Protein AF-A0A1F5ZNY0-F1 (afdb_monomer_lite)

Organism: NCBI:txid1798375

pLDDT: mean 76.93, std 18.09, range [39.84, 96.19]

Structure (mmCIF, N/CA/C/O backbone):
data_AF-A0A1F5ZNY0-F1
#
_entry.id   AF-A0A1F5ZNY0-F1
#
loop_
_atom_site.group_PDB
_atom_site.id
_atom_site.type_symbol
_atom_site.label_atom_id
_atom_site.label_alt_id
_atom_site.label_comp_id
_atom_site.label_asym_id
_atom_site.label_entity_id
_atom_site.label_seq_id
_atom_site.pdbx_PDB_ins_code
_atom_site.Cartn_x
_atom_site.Cartn_y
_atom_site.Cartn_z
_atom_site.occupancy
_atom_site.B_iso_or_equiv
_atom_site.auth_seq_id
_atom_site.auth_comp_id
_atom_site.auth_asym_id
_atom_site.auth_atom_id
_atom_site.pdbx_PDB_model_num
ATOM 1 N N . MET A 1 1 ? 16.514 8.426 27.796 1.00 39.84 1 MET A N 1
ATOM 2 C 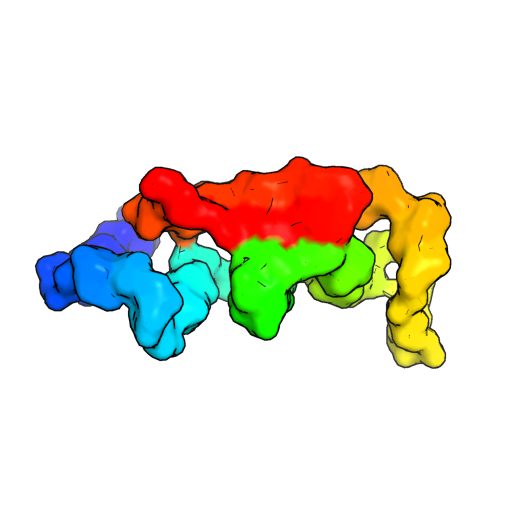CA . MET A 1 1 ? 15.626 9.379 27.095 1.00 39.84 1 MET A CA 1
ATOM 3 C C . MET A 1 1 ? 14.446 8.615 26.512 1.00 39.84 1 MET A C 1
ATOM 5 O O . MET A 1 1 ? 14.526 8.113 25.400 1.00 39.84 1 MET A O 1
ATOM 9 N N . ALA A 1 2 ? 13.385 8.452 27.300 1.00 40.50 2 ALA A N 1
ATOM 10 C CA . ALA A 1 2 ? 12.148 7.799 26.890 1.00 40.50 2 ALA A CA 1
ATOM 11 C C . ALA A 1 2 ? 11.012 8.795 27.121 1.00 40.50 2 ALA A C 1
ATOM 13 O O . ALA A 1 2 ? 10.549 8.956 28.241 1.00 40.50 2 ALA A O 1
ATOM 14 N N . SER A 1 3 ? 10.621 9.526 26.085 1.00 46.09 3 SER A N 1
ATOM 15 C CA . SER A 1 3 ? 9.386 10.305 26.096 1.00 46.09 3 SER A CA 1
ATOM 16 C C . SER A 1 3 ? 9.004 10.590 24.654 1.00 46.09 3 SER A C 1
ATOM 18 O O . SER A 1 3 ? 9.871 11.013 23.896 1.00 46.09 3 SER A O 1
ATOM 20 N N . ASN A 1 4 ? 7.773 10.224 24.279 1.00 44.03 4 ASN A N 1
ATOM 21 C CA . ASN A 1 4 ? 6.997 10.733 23.130 1.00 44.03 4 ASN A CA 1
ATOM 22 C C . ASN A 1 4 ? 5.755 9.869 22.826 1.00 44.03 4 ASN A C 1
ATOM 24 O O . ASN A 1 4 ? 4.899 10.295 22.057 1.00 44.03 4 ASN A O 1
ATOM 28 N N . ASN A 1 5 ? 5.611 8.676 23.422 1.00 44.50 5 ASN A N 1
ATOM 29 C CA . ASN A 1 5 ? 4.412 7.843 23.223 1.00 44.50 5 ASN A CA 1
ATOM 30 C C . ASN A 1 5 ? 3.260 8.158 24.197 1.00 44.50 5 ASN A C 1
ATOM 32 O O . ASN A 1 5 ? 2.116 7.848 23.878 1.00 44.50 5 ASN A O 1
ATOM 36 N N . SER A 1 6 ? 3.521 8.768 25.361 1.00 45.50 6 SER A N 1
ATOM 37 C CA . SER A 1 6 ? 2.479 9.029 26.372 1.00 45.50 6 SER A CA 1
ATOM 38 C C . SER A 1 6 ? 1.560 10.199 26.018 1.00 45.50 6 SER A C 1
ATOM 40 O O . SER A 1 6 ? 0.377 10.167 26.347 1.00 45.50 6 SER A O 1
ATOM 42 N N . ASP A 1 7 ? 2.071 11.212 25.319 1.00 43.19 7 ASP A N 1
ATOM 43 C CA . ASP A 1 7 ? 1.331 12.466 25.116 1.00 43.19 7 ASP A CA 1
ATOM 44 C C . ASP A 1 7 ? 0.335 12.395 23.954 1.00 43.19 7 ASP A C 1
ATOM 46 O O . ASP A 1 7 ? -0.650 13.132 23.931 1.00 43.19 7 ASP A O 1
ATOM 50 N N . TYR A 1 8 ? 0.536 11.462 23.018 1.00 48.38 8 TYR A N 1
ATOM 51 C CA . TYR A 1 8 ? -0.438 11.167 21.962 1.00 48.38 8 TYR A CA 1
ATOM 52 C C . TYR A 1 8 ? -1.645 10.381 22.480 1.00 48.38 8 TYR A C 1
ATOM 54 O O . TYR A 1 8 ? -2.751 10.571 21.981 1.00 48.38 8 TYR A O 1
ATOM 62 N N . LEU A 1 9 ? -1.456 9.512 23.476 1.00 43.12 9 LEU A N 1
ATOM 63 C CA . LEU A 1 9 ? -2.556 8.749 24.070 1.00 43.12 9 LEU A CA 1
ATOM 64 C C . LEU A 1 9 ? -3.439 9.644 24.951 1.00 43.12 9 LEU A C 1
ATOM 66 O O . LEU A 1 9 ? -4.659 9.573 24.844 1.00 43.12 9 LEU A O 1
ATOM 70 N N . LYS A 1 10 ? -2.840 10.572 25.710 1.00 44.59 10 LYS A N 1
ATOM 71 C CA . LYS A 1 10 ? -3.569 11.478 26.616 1.00 44.59 10 LYS A CA 1
ATOM 72 C C . LYS A 1 10 ? -4.450 12.526 25.924 1.00 44.59 10 LYS A C 1
ATOM 74 O O . LYS A 1 10 ? -5.407 12.997 26.521 1.00 44.59 10 LYS A O 1
ATOM 79 N N . ARG A 1 11 ? -4.177 12.901 24.666 1.00 46.72 11 ARG A N 1
ATOM 80 C CA . ARG A 1 11 ? -5.020 13.872 23.927 1.00 46.72 11 ARG A CA 1
ATOM 81 C C . ARG A 1 11 ? -6.275 13.268 23.290 1.00 46.72 11 ARG A C 1
ATOM 83 O O . ARG A 1 11 ? -7.080 14.019 22.754 1.00 46.72 11 ARG A O 1
ATOM 90 N N . ASN A 1 12 ? -6.436 11.945 23.325 1.00 47.25 12 ASN A N 1
ATOM 91 C CA . ASN A 1 12 ? -7.536 11.249 22.653 1.00 47.25 12 ASN A CA 1
ATOM 92 C C . ASN A 1 12 ? -8.554 10.625 23.625 1.00 47.25 12 ASN A C 1
ATOM 94 O O . ASN A 1 12 ? -9.443 9.906 23.180 1.00 47.25 12 ASN A O 1
ATOM 98 N N . GLU A 1 13 ? -8.453 10.898 24.930 1.00 45.38 13 GLU A N 1
ATOM 99 C CA . GLU A 1 13 ? -9.356 10.338 25.954 1.00 45.38 13 GLU A CA 1
ATOM 100 C C . GLU A 1 13 ? -10.794 10.889 25.883 1.00 45.38 13 GLU A C 1
ATOM 102 O O . GLU A 1 13 ? -11.693 10.342 26.512 1.00 45.38 13 GLU A O 1
ATOM 107 N N . SER A 1 14 ? -11.042 11.919 25.069 1.00 47.97 14 SER A N 1
ATOM 108 C CA . SER A 1 14 ? -12.371 12.497 24.817 1.00 47.97 14 SER A CA 1
ATOM 109 C C . SER A 1 14 ? -12.943 12.180 23.428 1.00 47.97 14 SER A C 1
ATOM 111 O O . SER A 1 14 ? -13.994 12.704 23.059 1.00 47.97 14 SER A O 1
ATOM 113 N N . LEU A 1 15 ? -12.281 11.325 22.642 1.00 48.91 15 LEU A N 1
ATOM 114 C CA . LEU A 1 15 ? -12.784 10.880 21.342 1.00 48.91 15 LEU A CA 1
ATOM 115 C C . LEU A 1 15 ? -13.565 9.577 21.525 1.00 48.91 15 LEU A C 1
ATOM 117 O O . LEU A 1 15 ? -12.981 8.517 21.740 1.00 48.91 15 LEU A O 1
ATOM 121 N N . ASP A 1 16 ? -14.891 9.654 21.416 1.00 45.09 16 ASP A N 1
ATOM 122 C CA . ASP A 1 16 ? -15.739 8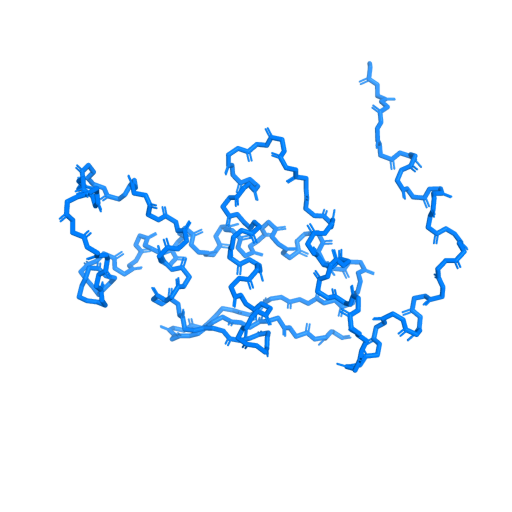.471 21.289 1.00 45.09 16 ASP A CA 1
ATOM 123 C C . ASP A 1 16 ? -15.361 7.716 20.002 1.00 45.09 16 ASP A C 1
ATOM 125 O O . ASP A 1 16 ? -15.754 8.056 18.880 1.00 45.09 16 ASP A O 1
ATOM 129 N N . PHE A 1 17 ? -14.532 6.683 20.159 1.00 45.06 17 PHE A N 1
ATOM 130 C CA . PHE A 1 17 ? -14.082 5.845 19.054 1.00 45.06 17 PHE A CA 1
ATOM 131 C C . PHE A 1 17 ? -15.266 5.172 18.337 1.00 45.06 17 PHE A C 1
ATOM 133 O O . PHE A 1 17 ? -15.146 4.866 17.152 1.00 45.06 17 PHE A O 1
ATOM 140 N N . GLY A 1 18 ? -16.426 5.007 18.989 1.00 45.03 18 GLY A N 1
ATOM 141 C CA . GLY A 1 18 ? -17.628 4.434 18.381 1.00 45.03 18 GLY A CA 1
ATOM 142 C C . GLY A 1 18 ? -18.169 5.257 17.206 1.00 45.03 18 GLY A C 1
ATOM 143 O O . GLY A 1 18 ? -18.458 4.706 16.142 1.00 45.03 18 GLY A O 1
ATOM 144 N N . THR A 1 19 ? -18.224 6.585 17.334 1.00 45.78 19 THR A N 1
ATOM 145 C CA . THR A 1 19 ? -18.687 7.500 16.268 1.00 45.78 19 THR A CA 1
ATOM 146 C C . THR A 1 19 ? -17.633 7.735 15.177 1.00 45.78 19 THR A C 1
ATOM 148 O O . THR A 1 19 ? -17.958 7.974 14.009 1.00 45.78 19 THR A O 1
ATOM 151 N N . ILE A 1 20 ? -16.351 7.614 15.520 1.00 46.62 20 ILE A N 1
ATOM 152 C CA . ILE A 1 20 ? -15.208 7.756 14.601 1.00 46.62 20 ILE A CA 1
ATOM 153 C C . ILE A 1 20 ? -15.072 6.577 13.635 1.00 46.62 20 ILE A C 1
ATOM 155 O O . ILE A 1 20 ? -14.666 6.739 12.481 1.00 46.62 20 ILE A O 1
ATOM 159 N N . LEU A 1 21 ? -15.415 5.382 14.109 1.00 49.81 21 LEU A N 1
ATOM 160 C CA . LEU A 1 21 ? -15.307 4.137 13.354 1.00 49.81 21 LEU A CA 1
ATOM 161 C C . LEU A 1 21 ? -16.503 3.888 12.425 1.00 49.81 21 LEU A C 1
ATOM 163 O O . LEU A 1 21 ? -16.471 2.939 11.637 1.00 49.81 21 LEU A O 1
ATOM 167 N N . SER A 1 22 ? -17.507 4.774 12.448 1.00 47.12 22 SER A N 1
ATOM 168 C CA . SER A 1 22 ? -18.659 4.723 11.549 1.00 47.12 22 SER A CA 1
ATOM 169 C C . SER A 1 22 ? -18.226 4.756 10.069 1.00 47.12 22 SER A C 1
ATOM 171 O O . SER A 1 22 ? -17.357 5.554 9.691 1.00 47.12 22 SER A O 1
ATOM 173 N N . PRO A 1 23 ? -18.818 3.917 9.193 1.00 49.09 23 PRO A N 1
ATOM 174 C CA . PRO A 1 23 ? -18.471 3.851 7.772 1.00 49.09 23 PRO A CA 1
ATOM 175 C C . PRO A 1 23 ? -18.569 5.195 7.034 1.00 49.09 23 PRO A C 1
ATOM 177 O O . PRO A 1 23 ? -17.858 5.384 6.051 1.00 49.09 23 PRO A O 1
ATOM 180 N N . ASN A 1 24 ? -19.395 6.122 7.534 1.00 51.41 24 ASN A N 1
ATOM 181 C CA . ASN A 1 24 ? -19.710 7.407 6.905 1.00 51.41 24 ASN A CA 1
ATOM 182 C C . ASN A 1 24 ? -19.000 8.613 7.550 1.00 51.41 24 ASN A C 1
ATOM 184 O O . ASN A 1 24 ? -19.375 9.752 7.281 1.00 51.41 24 ASN A O 1
ATOM 188 N N . ASN A 1 25 ? -17.999 8.403 8.415 1.00 57.97 25 ASN A N 1
ATOM 189 C CA . ASN A 1 25 ? -17.329 9.517 9.085 1.00 57.97 25 ASN A CA 1
ATOM 190 C C . ASN A 1 25 ? -16.338 10.240 8.136 1.00 57.97 25 ASN A C 1
ATOM 192 O O . ASN A 1 25 ? -15.343 9.630 7.727 1.00 57.97 25 ASN A O 1
ATOM 196 N N . PRO A 1 26 ? -16.540 11.538 7.821 1.00 58.28 26 PRO A N 1
ATOM 197 C CA . PRO A 1 26 ? -15.668 12.293 6.914 1.00 58.28 26 PRO A CA 1
ATOM 198 C C . PRO A 1 26 ? -14.229 12.452 7.442 1.00 58.28 26 PRO A C 1
ATOM 200 O O . PRO A 1 26 ? -13.298 12.632 6.658 1.00 58.28 26 PRO A O 1
ATOM 203 N N . ASN A 1 27 ? -14.013 12.303 8.753 1.00 69.06 27 ASN A N 1
ATOM 204 C CA . ASN A 1 27 ? -12.707 12.455 9.402 1.00 69.06 27 ASN A CA 1
ATOM 205 C C . ASN A 1 27 ? -11.926 11.134 9.529 1.00 69.06 27 ASN A C 1
ATOM 207 O O . ASN A 1 27 ? -10.755 11.136 9.918 1.00 69.06 27 ASN A O 1
ATOM 211 N N . LYS A 1 28 ? -12.524 9.996 9.152 1.00 71.25 28 LYS A N 1
ATOM 212 C CA . LYS A 1 28 ? -11.905 8.660 9.237 1.00 71.25 28 LYS A CA 1
ATOM 213 C C . LYS A 1 28 ? -10.595 8.559 8.452 1.00 71.25 28 LYS A C 1
ATOM 215 O O . LYS A 1 28 ? -9.622 7.982 8.936 1.00 71.25 28 LYS A O 1
ATOM 220 N N . ALA A 1 29 ? -10.546 9.150 7.259 1.00 73.25 29 ALA A N 1
ATOM 221 C CA . ALA A 1 29 ? -9.340 9.181 6.434 1.00 73.25 29 ALA A CA 1
ATOM 222 C C . ALA A 1 29 ? -8.208 9.986 7.098 1.00 73.25 29 ALA A C 1
ATOM 224 O O . ALA A 1 29 ? -7.063 9.533 7.130 1.00 73.25 29 ALA A O 1
ATOM 225 N N . GLN A 1 30 ? -8.537 11.143 7.682 1.00 77.31 30 GLN A N 1
ATOM 226 C CA . GLN A 1 30 ? -7.569 11.997 8.375 1.00 77.31 30 GLN A CA 1
ATOM 227 C C . GLN A 1 30 ? -7.014 11.314 9.628 1.00 77.31 30 GLN A C 1
ATOM 229 O O . GLN A 1 30 ? -5.805 11.332 9.849 1.00 77.31 30 GLN A O 1
ATOM 234 N N . LEU A 1 31 ? -7.869 10.637 10.397 1.00 80.75 31 LEU A N 1
ATOM 235 C CA . LEU A 1 31 ? -7.461 9.886 11.584 1.00 80.75 31 LEU A CA 1
ATOM 236 C C . LEU A 1 31 ? -6.530 8.725 11.236 1.00 80.75 31 LEU A C 1
ATOM 238 O O . LEU A 1 31 ? -5.473 8.586 11.849 1.00 80.75 31 LEU A O 1
ATOM 242 N N . LEU A 1 32 ? -6.859 7.941 10.203 1.00 82.50 32 LEU A N 1
ATOM 243 C CA . LEU A 1 32 ? -5.983 6.871 9.722 1.00 82.50 32 LEU A CA 1
ATOM 244 C C . LEU A 1 32 ? -4.625 7.423 9.266 1.00 82.50 32 LEU A C 1
ATOM 246 O O . LEU A 1 32 ? -3.588 6.867 9.629 1.00 82.50 32 LEU A O 1
ATOM 250 N N . LEU A 1 33 ? -4.603 8.537 8.530 1.00 84.31 33 LEU A N 1
ATOM 251 C CA . LEU A 1 33 ? -3.362 9.184 8.085 1.00 84.31 33 LEU A CA 1
ATOM 252 C C . LEU A 1 33 ? -2.530 9.762 9.239 1.00 84.31 33 LEU A C 1
ATOM 254 O O . LEU A 1 33 ? -1.296 9.743 9.164 1.00 84.31 33 LEU A O 1
ATOM 258 N N . ALA A 1 34 ? -3.178 10.250 10.297 1.00 84.31 34 ALA A N 1
ATOM 259 C CA . ALA A 1 34 ? -2.519 10.792 11.481 1.00 84.31 34 ALA A CA 1
ATOM 260 C C . ALA A 1 34 ? -1.803 9.713 12.314 1.00 84.31 34 ALA A C 1
ATOM 262 O O . ALA A 1 34 ? -0.817 10.021 12.977 1.00 84.31 34 ALA A O 1
ATOM 263 N N . THR A 1 35 ? -2.235 8.445 12.234 1.00 84.62 35 THR A N 1
ATOM 264 C CA . THR A 1 35 ? -1.634 7.339 13.011 1.00 84.62 35 THR A CA 1
ATOM 265 C C . THR A 1 35 ? -0.185 7.021 12.643 1.00 84.62 35 THR A C 1
ATOM 267 O O . THR A 1 35 ? 0.568 6.479 13.456 1.00 84.62 35 THR A O 1
ATOM 270 N N . ILE A 1 36 ? 0.216 7.323 11.406 1.00 84.81 36 ILE A N 1
ATOM 271 C CA . ILE A 1 36 ? 1.562 7.052 10.908 1.00 84.81 36 ILE A CA 1
ATOM 272 C C . ILE A 1 36 ? 2.419 8.309 11.151 1.00 84.81 36 ILE A C 1
ATOM 274 O O . ILE A 1 36 ? 1.988 9.413 10.820 1.00 84.81 36 ILE A O 1
ATOM 278 N N . PRO A 1 37 ? 3.640 8.208 11.695 1.00 82.62 37 PRO A N 1
ATOM 279 C CA . PRO A 1 37 ? 4.537 9.360 11.831 1.00 82.62 37 PRO A CA 1
ATOM 280 C C . PRO A 1 37 ? 5.041 9.865 10.463 1.00 82.62 37 PRO A C 1
ATOM 282 O O . PRO A 1 37 ? 5.026 9.136 9.480 1.00 82.62 37 PRO A O 1
ATOM 285 N N . SER A 1 38 ? 5.492 11.120 10.354 1.00 78.12 38 SER A N 1
ATOM 286 C CA . SER A 1 38 ? 5.988 11.698 9.078 1.00 78.12 38 SER A CA 1
ATOM 287 C C . SER A 1 38 ? 7.519 11.788 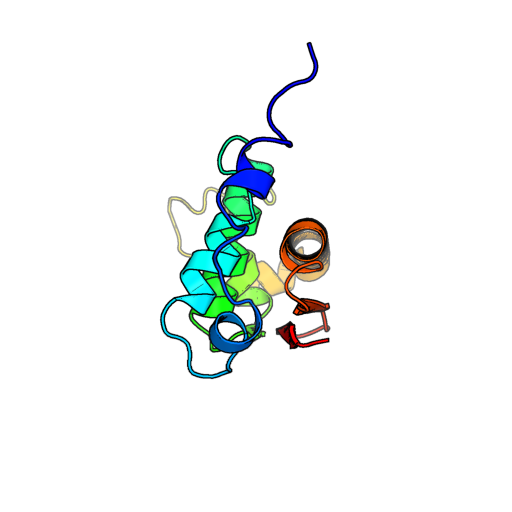8.987 1.00 78.12 38 SER A C 1
ATOM 289 O O . SER A 1 38 ? 8.058 12.284 7.994 1.00 78.12 38 SER A O 1
ATOM 291 N N . ASN A 1 39 ? 8.218 11.329 10.024 1.00 78.44 39 ASN A N 1
ATOM 292 C CA .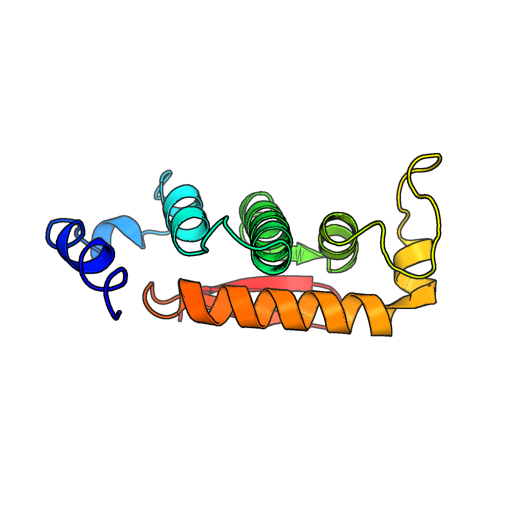 ASN A 1 39 ? 9.600 11.730 10.297 1.00 78.44 39 ASN A CA 1
ATOM 293 C C . ASN A 1 39 ? 10.631 10.930 9.479 1.00 78.44 39 ASN A C 1
ATOM 295 O O . ASN A 1 39 ? 11.741 11.403 9.271 1.00 78.44 39 ASN A O 1
ATOM 299 N N . ASP A 1 40 ? 10.251 9.757 8.962 1.00 80.25 40 ASP A N 1
ATOM 300 C CA . ASP A 1 40 ? 11.125 8.867 8.186 1.00 80.25 40 ASP A CA 1
ATOM 301 C C . ASP A 1 40 ? 10.636 8.729 6.733 1.00 80.25 40 ASP A C 1
ATOM 303 O O . ASP A 1 40 ? 9.431 8.727 6.450 1.00 80.25 40 ASP A O 1
ATOM 307 N N . ARG A 1 41 ? 11.573 8.555 5.796 1.00 74.12 41 ARG A N 1
ATOM 308 C CA . ARG A 1 41 ? 11.308 8.242 4.387 1.00 74.12 41 ARG A CA 1
ATOM 309 C C . ARG A 1 41 ? 10.420 7.007 4.241 1.00 74.12 41 ARG A C 1
ATOM 311 O O . ARG A 1 41 ? 9.525 7.022 3.394 1.00 74.12 41 ARG A O 1
ATOM 318 N N . GLN A 1 42 ? 10.622 5.974 5.063 1.00 76.38 42 GLN A N 1
ATOM 319 C CA . GLN A 1 42 ? 9.775 4.776 5.040 1.00 76.38 42 GLN A CA 1
ATOM 320 C C . GLN A 1 42 ? 8.312 5.117 5.357 1.00 76.38 42 GLN A C 1
ATOM 322 O O . GLN A 1 42 ? 7.400 4.684 4.646 1.00 76.38 42 GLN A O 1
ATOM 327 N N . TYR A 1 43 ? 8.075 5.940 6.380 1.00 85.50 43 TYR A N 1
ATOM 328 C CA . TYR A 1 43 ? 6.722 6.328 6.767 1.00 85.50 43 TYR A CA 1
ATOM 329 C C . TYR A 1 43 ? 6.061 7.270 5.759 1.00 85.50 43 TYR A C 1
ATOM 331 O O . TYR A 1 43 ? 4.860 7.157 5.523 1.00 85.50 43 TYR A O 1
ATOM 339 N N . LYS A 1 44 ? 6.833 8.135 5.087 1.00 86.69 44 LYS A N 1
ATOM 340 C CA . LYS A 1 44 ? 6.320 8.972 3.987 1.00 86.69 44 LYS A CA 1
ATOM 341 C C . LYS A 1 44 ? 5.739 8.124 2.851 1.00 86.69 44 LYS A C 1
ATOM 343 O O . LYS A 1 44 ? 4.681 8.458 2.325 1.00 86.69 44 LYS A O 1
ATOM 348 N N . VAL A 1 45 ? 6.393 7.018 2.487 1.00 88.12 45 VAL A N 1
ATOM 349 C CA . VAL A 1 45 ? 5.887 6.096 1.451 1.00 88.12 45 VAL A CA 1
ATOM 350 C C . VAL A 1 45 ? 4.650 5.344 1.943 1.00 88.12 45 VAL A C 1
ATOM 352 O O . VAL A 1 45 ? 3.652 5.280 1.227 1.00 88.12 45 VAL A O 1
ATOM 355 N N . ALA A 1 46 ? 4.675 4.840 3.179 1.00 90.88 46 ALA A N 1
ATOM 356 C CA . ALA A 1 46 ? 3.517 4.185 3.785 1.00 90.88 46 ALA A CA 1
ATOM 357 C C . ALA A 1 46 ? 2.290 5.116 3.838 1.00 90.88 46 ALA A C 1
ATOM 359 O O . ALA A 1 46 ? 1.191 4.695 3.489 1.00 90.88 46 ALA A O 1
ATOM 360 N N . LYS A 1 47 ? 2.474 6.399 4.175 1.00 90.56 47 LYS A N 1
ATOM 361 C CA . LYS A 1 47 ? 1.403 7.406 4.128 1.00 90.56 47 LYS A CA 1
ATOM 362 C C . LYS A 1 47 ? 0.846 7.625 2.732 1.00 90.56 47 LYS A C 1
ATOM 364 O O . LYS A 1 47 ? -0.366 7.719 2.594 1.00 90.56 47 LYS A O 1
ATOM 369 N N . LYS A 1 48 ? 1.696 7.689 1.702 1.00 90.50 48 LYS A N 1
ATOM 370 C CA . LYS A 1 48 ? 1.225 7.815 0.313 1.00 90.50 48 LYS A CA 1
ATOM 371 C C . LYS A 1 48 ? 0.353 6.629 -0.090 1.00 90.50 48 LYS A C 1
ATOM 373 O O . LYS A 1 48 ? -0.717 6.839 -0.641 1.00 90.50 48 LYS A O 1
ATOM 378 N N . ILE A 1 49 ? 0.775 5.407 0.243 1.00 92.62 49 ILE A N 1
ATOM 379 C CA . ILE A 1 49 ? -0.010 4.189 -0.014 1.00 92.62 49 ILE A CA 1
ATOM 380 C C . ILE A 1 49 ? -1.328 4.207 0.759 1.00 92.62 49 ILE A C 1
ATOM 382 O O . ILE A 1 49 ? -2.364 3.864 0.201 1.00 92.62 49 ILE A O 1
ATOM 386 N N . LEU A 1 50 ? -1.305 4.616 2.030 1.00 92.06 50 LEU A N 1
ATOM 387 C CA . LEU A 1 50 ? -2.520 4.747 2.828 1.00 92.06 50 LEU A CA 1
ATOM 388 C C . LEU A 1 50 ? -3.477 5.774 2.212 1.00 92.06 50 LEU A C 1
ATOM 390 O O . LEU A 1 50 ? -4.657 5.484 2.066 1.00 92.06 50 LEU A O 1
ATOM 394 N N . ASN A 1 51 ? -2.972 6.933 1.794 1.00 90.75 51 ASN A N 1
ATOM 395 C CA . ASN A 1 51 ? -3.766 7.957 1.122 1.00 90.75 51 ASN A CA 1
ATOM 396 C C . ASN A 1 51 ? -4.378 7.436 -0.186 1.00 90.75 51 ASN A C 1
ATOM 398 O O . ASN A 1 51 ? -5.560 7.642 -0.434 1.00 90.75 51 ASN A O 1
ATOM 402 N N . GLU A 1 52 ? -3.600 6.704 -0.985 1.00 91.56 52 GLU A N 1
ATOM 403 C CA . GLU A 1 52 ? -4.081 6.083 -2.221 1.00 91.56 52 GLU A CA 1
ATOM 404 C C . GLU A 1 52 ? -5.197 5.067 -1.943 1.00 91.56 52 GLU A C 1
ATOM 406 O O . GLU A 1 52 ? -6.230 5.076 -2.608 1.00 91.56 52 GLU A O 1
ATOM 411 N N . LEU A 1 53 ? -5.046 4.229 -0.913 1.00 90.69 53 LEU A N 1
ATOM 412 C CA . LEU A 1 53 ? -6.101 3.307 -0.486 1.00 90.69 53 LEU A CA 1
ATOM 413 C C . LEU A 1 53 ? -7.365 4.058 -0.062 1.00 90.69 53 LEU A C 1
ATOM 415 O O . LEU A 1 53 ? -8.459 3.664 -0.453 1.00 90.69 53 LEU A O 1
ATOM 419 N N . LEU A 1 54 ? -7.230 5.137 0.709 1.00 88.75 54 LEU A N 1
ATOM 420 C CA . LEU A 1 54 ? -8.362 5.933 1.187 1.00 88.75 54 LEU A CA 1
ATOM 421 C C . LEU A 1 54 ? -9.100 6.632 0.037 1.00 88.75 54 LEU A C 1
ATOM 423 O O . LEU A 1 54 ? -10.327 6.565 -0.012 1.00 88.75 54 LEU A O 1
ATOM 427 N N . ASN A 1 55 ? -8.370 7.197 -0.927 1.00 86.69 55 ASN A N 1
ATOM 428 C CA . ASN A 1 55 ? -8.942 7.811 -2.130 1.00 86.69 55 ASN A CA 1
ATOM 429 C C . ASN A 1 55 ? -9.696 6.800 -3.006 1.00 86.69 55 ASN A C 1
ATOM 431 O O . ASN A 1 55 ? -10.678 7.149 -3.656 1.00 86.69 55 ASN A O 1
ATOM 435 N N . ASN A 1 56 ? -9.284 5.532 -2.982 1.00 85.62 56 ASN A N 1
ATOM 436 C CA . ASN A 1 56 ? -9.931 4.447 -3.716 1.00 85.62 56 ASN A CA 1
ATOM 437 C C . ASN A 1 56 ? -10.896 3.638 -2.827 1.00 85.62 56 ASN A C 1
ATOM 439 O O . ASN A 1 56 ? -10.936 2.412 -2.894 1.00 85.62 56 ASN A O 1
ATOM 443 N N . LYS A 1 57 ? -11.679 4.296 -1.960 1.00 86.88 57 LYS A N 1
ATOM 444 C CA . LYS A 1 57 ? -12.694 3.635 -1.106 1.00 86.88 57 LYS A CA 1
ATOM 445 C C . LYS A 1 57 ? -12.129 2.461 -0.288 1.00 86.88 57 LYS A C 1
ATOM 447 O O . LYS A 1 57 ? -12.737 1.398 -0.203 1.00 86.88 57 LYS A O 1
ATOM 452 N N . MET A 1 58 ? -10.946 2.645 0.299 1.00 88.06 58 MET A N 1
ATOM 453 C CA . MET A 1 58 ? -10.207 1.634 1.069 1.00 88.06 58 MET A CA 1
ATOM 454 C C . MET A 1 58 ? -9.694 0.429 0.262 1.00 88.06 58 MET A C 1
ATOM 456 O O . MET A 1 58 ? -9.227 -0.535 0.867 1.00 88.06 58 MET A O 1
ATOM 460 N N . LYS A 1 59 ? -9.712 0.466 -1.077 1.00 91.94 59 LYS A N 1
ATOM 461 C CA . LYS A 1 59 ? -9.283 -0.647 -1.936 1.00 91.94 59 LYS A CA 1
ATOM 462 C C . LYS A 1 59 ? -8.648 -0.163 -3.236 1.00 91.94 59 LYS A C 1
ATOM 464 O O . LYS A 1 59 ? -9.315 0.409 -4.084 1.00 91.94 59 LYS A O 1
ATOM 469 N N . ALA A 1 60 ? -7.374 -0.477 -3.450 1.00 92.69 60 ALA A N 1
ATOM 470 C CA . ALA A 1 60 ? -6.640 -0.046 -4.640 1.00 92.69 60 ALA A CA 1
ATOM 471 C C . ALA A 1 60 ? -5.939 -1.214 -5.335 1.00 92.69 60 ALA A C 1
ATOM 473 O O . ALA A 1 60 ? -5.509 -2.182 -4.701 1.00 92.69 60 ALA A O 1
ATOM 474 N N . GLN A 1 61 ? -5.780 -1.108 -6.655 1.00 94.25 61 GLN A N 1
ATOM 475 C CA . GLN A 1 61 ? -4.971 -2.059 -7.413 1.00 94.25 61 GLN A CA 1
ATOM 476 C C . GLN A 1 61 ? -3.489 -1.910 -7.043 1.00 94.25 61 GLN A C 1
ATOM 478 O O . GLN A 1 61 ? -2.982 -0.798 -6.903 1.00 94.25 61 GLN A O 1
ATOM 483 N N . ASN A 1 62 ? -2.760 -3.023 -6.943 1.00 93.75 62 ASN A N 1
ATOM 484 C CA . ASN A 1 62 ? -1.357 -3.006 -6.506 1.00 93.75 62 ASN A CA 1
ATOM 485 C C . ASN A 1 62 ? -0.458 -2.172 -7.431 1.00 93.75 62 ASN A C 1
ATOM 487 O O . ASN A 1 62 ? 0.499 -1.553 -6.972 1.00 93.75 62 ASN A O 1
ATOM 491 N N . HIS A 1 63 ? -0.789 -2.100 -8.722 1.00 91.00 63 HIS A N 1
ATOM 492 C CA . HIS A 1 63 ? -0.048 -1.285 -9.680 1.00 91.00 63 HIS A CA 1
ATOM 493 C C . HIS A 1 63 ? -0.188 0.230 -9.411 1.00 91.00 63 HIS A C 1
ATOM 495 O O . HIS A 1 63 ? 0.734 0.979 -9.727 1.00 91.00 63 HIS A O 1
ATOM 501 N N . LEU A 1 64 ? -1.307 0.682 -8.824 1.00 91.12 64 LEU A N 1
ATOM 502 C CA . LEU A 1 64 ? -1.492 2.072 -8.386 1.00 91.12 64 LEU A CA 1
ATOM 503 C C . LEU A 1 64 ? -0.643 2.335 -7.141 1.00 91.12 64 LEU A C 1
ATOM 505 O O . LEU A 1 64 ? 0.089 3.316 -7.080 1.00 91.12 64 LEU A O 1
ATOM 509 N N . LEU A 1 65 ? -0.620 1.390 -6.197 1.00 92.44 65 LEU A N 1
ATOM 510 C CA . LEU A 1 65 ? 0.232 1.490 -5.008 1.00 92.44 65 LEU A CA 1
ATOM 511 C C . LEU A 1 65 ? 1.727 1.502 -5.356 1.00 92.44 65 LEU A C 1
ATOM 513 O O . LEU A 1 65 ? 2.512 2.185 -4.699 1.00 92.44 65 LEU A O 1
ATOM 517 N N . ALA A 1 66 ? 2.132 0.793 -6.412 1.00 90.62 66 ALA A N 1
ATOM 518 C CA . ALA A 1 66 ? 3.501 0.815 -6.923 1.00 90.62 66 ALA A CA 1
ATOM 519 C C . ALA A 1 66 ? 3.941 2.216 -7.403 1.00 90.62 66 ALA A C 1
ATOM 521 O O . ALA A 1 66 ? 5.119 2.567 -7.262 1.00 90.62 66 ALA A O 1
ATOM 522 N N . GLN A 1 67 ? 3.010 3.047 -7.892 1.00 87.44 67 GLN A N 1
ATOM 523 C CA . GLN A 1 67 ? 3.285 4.440 -8.277 1.00 87.44 67 GLN A CA 1
ATOM 524 C C . GLN A 1 67 ? 3.690 5.294 -7.070 1.00 87.44 67 GLN A C 1
ATOM 526 O O . GLN A 1 67 ? 4.549 6.165 -7.177 1.00 87.44 67 GLN A O 1
ATOM 531 N N . CYS A 1 68 ? 3.144 5.010 -5.885 1.00 85.94 68 CYS A N 1
ATOM 532 C CA . CYS A 1 68 ? 3.500 5.724 -4.657 1.00 85.94 68 CYS A CA 1
ATOM 533 C C . CYS A 1 68 ? 4.942 5.444 -4.189 1.00 85.94 68 CYS A C 1
ATOM 535 O O . CYS A 1 68 ? 5.492 6.208 -3.389 1.00 85.94 68 CYS A O 1
ATOM 537 N N . ILE A 1 69 ? 5.538 4.341 -4.655 1.00 82.00 69 ILE A N 1
ATOM 538 C CA . ILE A 1 69 ? 6.847 3.824 -4.225 1.00 82.00 69 ILE A CA 1
ATOM 539 C C . ILE A 1 69 ? 7.963 4.216 -5.216 1.00 82.00 69 ILE A C 1
ATOM 541 O O . ILE A 1 69 ? 9.150 4.103 -4.898 1.00 82.00 69 ILE A O 1
ATOM 545 N N . THR A 1 70 ? 7.628 4.701 -6.416 1.00 70.12 70 THR A N 1
ATOM 546 C CA . THR A 1 70 ? 8.615 5.089 -7.441 1.00 70.12 70 THR A CA 1
ATOM 547 C C . THR A 1 70 ? 9.208 6.477 -7.137 1.00 70.12 70 THR A C 1
ATOM 549 O O . THR A 1 70 ? 8.455 7.389 -6.793 1.00 70.12 70 THR A O 1
ATOM 552 N N . PRO A 1 71 ? 10.558 6.650 -7.155 1.00 54.94 71 PRO A N 1
ATOM 553 C CA . PRO A 1 71 ? 11.459 6.273 -8.252 1.00 54.94 71 PRO A CA 1
ATOM 554 C C . PRO A 1 71 ? 12.776 5.591 -7.784 1.00 54.94 71 PRO A C 1
ATOM 556 O O . PRO A 1 71 ? 13.857 6.159 -7.908 1.00 54.94 71 PRO A O 1
ATOM 559 N N . THR A 1 72 ? 12.726 4.388 -7.199 1.00 54.28 72 THR A N 1
ATOM 560 C CA . THR A 1 72 ? 13.943 3.682 -6.704 1.00 54.28 72 THR A CA 1
ATOM 561 C C . THR A 1 72 ? 14.003 2.193 -7.047 1.00 54.28 72 THR A C 1
ATOM 563 O O . THR A 1 72 ? 14.718 1.429 -6.397 1.00 54.28 72 THR A O 1
ATOM 566 N N . VAL A 1 73 ? 13.252 1.745 -8.053 1.00 53.50 73 VAL A N 1
ATOM 567 C CA . VAL A 1 73 ? 13.414 0.396 -8.610 1.00 53.50 73 VAL A CA 1
ATOM 568 C C . VAL A 1 73 ? 14.305 0.538 -9.848 1.00 53.50 73 VAL A C 1
ATOM 570 O O . VAL A 1 73 ? 13.883 1.082 -10.866 1.00 53.50 73 VAL A O 1
ATOM 573 N N . LYS A 1 74 ? 15.577 0.139 -9.697 1.00 52.16 74 LYS A N 1
ATOM 574 C CA . LYS A 1 74 ? 16.618 0.022 -10.743 1.00 52.16 74 LYS A CA 1
ATOM 575 C C . LYS A 1 74 ? 17.171 1.304 -11.391 1.00 52.16 74 LYS A C 1
ATOM 577 O O . LYS A 1 74 ? 17.522 1.278 -12.563 1.00 52.16 74 LYS A O 1
ATOM 582 N N . GLY A 1 75 ? 17.247 2.437 -10.687 1.00 53.34 75 GLY A N 1
ATOM 583 C CA . GLY A 1 75 ? 17.871 3.649 -11.258 1.00 53.34 75 GLY A CA 1
ATOM 584 C C . GLY A 1 75 ? 17.153 4.215 -12.495 1.00 53.34 75 GLY A C 1
ATOM 585 O O . GLY A 1 75 ? 17.650 5.145 -13.127 1.00 53.34 75 GLY A O 1
ATOM 586 N N . ARG A 1 76 ? 15.963 3.692 -12.833 1.00 58.62 76 ARG A N 1
ATOM 587 C CA . ARG A 1 76 ? 15.100 4.248 -13.873 1.00 58.62 76 ARG A CA 1
ATOM 588 C C . ARG A 1 76 ? 14.681 5.637 -13.405 1.00 58.62 76 ARG A C 1
ATOM 590 O O . ARG A 1 76 ? 13.922 5.785 -12.444 1.00 58.62 76 ARG A O 1
ATOM 597 N N . ASN A 1 77 ? 15.203 6.661 -14.071 1.00 57.56 77 ASN A N 1
ATOM 598 C CA . ASN A 1 77 ? 14.799 8.040 -13.851 1.00 57.56 77 ASN A CA 1
ATOM 599 C C . ASN A 1 77 ? 13.376 8.217 -14.403 1.00 57.56 77 ASN A C 1
ATOM 601 O O . ASN A 1 77 ? 13.171 8.719 -15.501 1.00 57.56 77 ASN A O 1
ATOM 605 N N . TYR A 1 78 ? 12.363 7.850 -13.613 1.00 64.69 78 TYR A N 1
ATOM 606 C CA . TYR A 1 78 ? 10.956 8.161 -13.908 1.00 64.69 78 TYR A CA 1
ATOM 607 C C . TYR A 1 78 ? 10.667 9.677 -13.890 1.00 64.69 78 TYR A C 1
ATOM 609 O O . TYR A 1 78 ? 9.530 10.096 -14.066 1.00 64.69 78 TYR A O 1
ATOM 617 N N . LYS A 1 79 ? 11.697 10.519 -13.708 1.00 60.06 79 LYS A N 1
ATOM 618 C CA . LYS A 1 79 ? 11.627 11.968 -13.918 1.00 60.06 79 LYS A CA 1
ATOM 619 C C . LYS A 1 79 ? 11.240 12.328 -15.359 1.00 60.06 79 LYS A C 1
ATOM 621 O O . LYS A 1 79 ? 10.577 13.338 -15.546 1.00 60.06 79 LYS A O 1
ATOM 626 N N . SER A 1 80 ? 11.626 11.519 -16.354 1.00 59.50 80 SER A N 1
ATOM 627 C CA . SER A 1 80 ? 11.371 11.802 -17.777 1.00 59.50 80 SER A CA 1
ATOM 628 C C . SER A 1 80 ? 10.135 11.105 -18.355 1.00 59.50 80 SER A C 1
ATOM 630 O O . SER A 1 80 ? 9.644 11.514 -19.404 1.00 59.50 80 SER A O 1
ATOM 632 N N . ARG A 1 81 ? 9.597 10.068 -17.695 1.00 73.25 81 ARG A N 1
ATOM 633 C CA . ARG A 1 81 ? 8.382 9.371 -18.150 1.00 73.25 81 ARG A CA 1
ATOM 634 C C . ARG A 1 81 ? 7.520 8.875 -16.995 1.00 73.25 81 ARG A C 1
ATOM 636 O O . ARG A 1 81 ? 8.034 8.374 -15.998 1.00 73.25 81 ARG A O 1
ATOM 643 N N . ARG A 1 82 ? 6.196 8.941 -17.174 1.00 78.44 82 ARG A N 1
ATOM 644 C CA . ARG A 1 82 ? 5.214 8.404 -16.217 1.00 78.44 82 ARG A CA 1
ATOM 645 C C . ARG A 1 82 ? 5.383 6.887 -16.049 1.00 78.44 82 ARG A C 1
ATOM 647 O O . ARG A 1 82 ? 5.636 6.179 -17.026 1.00 78.44 82 ARG A O 1
ATOM 654 N N . PHE A 1 83 ? 5.216 6.409 -14.815 1.00 82.81 83 PHE A N 1
ATOM 655 C CA . PHE A 1 83 ? 5.162 4.984 -14.487 1.00 82.81 83 PHE A CA 1
ATOM 656 C C . PHE A 1 83 ? 3.972 4.323 -15.188 1.00 82.81 83 PHE A C 1
ATOM 658 O O . PHE A 1 83 ? 2.858 4.847 -15.139 1.00 82.81 83 PHE A O 1
ATOM 665 N N . ARG A 1 84 ? 4.196 3.182 -15.842 1.00 85.44 84 ARG A N 1
ATOM 666 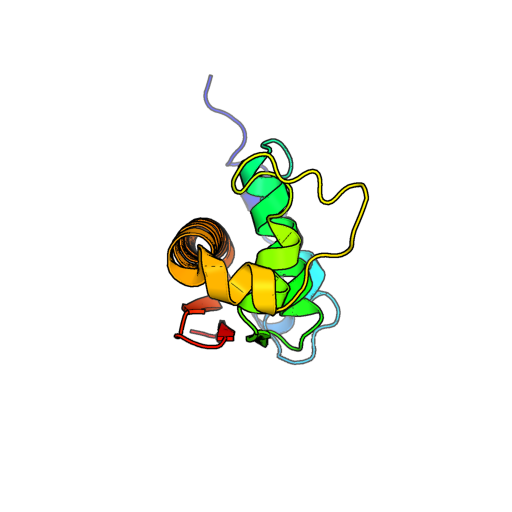C CA . ARG A 1 84 ? 3.157 2.432 -16.558 1.00 85.44 84 ARG A CA 1
ATOM 667 C C . ARG A 1 84 ? 2.889 1.094 -15.878 1.00 85.44 84 ARG A C 1
ATOM 669 O O . ARG A 1 84 ? 3.724 0.552 -15.164 1.00 85.44 84 ARG A O 1
ATOM 676 N N . ILE A 1 85 ? 1.735 0.503 -16.177 1.00 88.19 85 ILE A N 1
ATOM 677 C CA . ILE A 1 85 ? 1.390 -0.854 -15.722 1.00 88.19 85 ILE A CA 1
ATOM 678 C C . ILE A 1 85 ? 2.419 -1.889 -16.206 1.00 88.19 85 ILE A C 1
ATOM 680 O O . ILE A 1 85 ? 2.693 -2.850 -15.491 1.00 88.19 85 ILE A O 1
ATOM 684 N N . SER A 1 86 ? 3.012 -1.701 -17.391 1.00 87.50 86 SER A N 1
ATOM 685 C CA . SER A 1 86 ? 4.076 -2.576 -17.899 1.00 87.50 86 SER A CA 1
ATOM 686 C C . SER A 1 86 ? 5.302 -2.586 -16.982 1.00 87.50 86 SER A C 1
ATOM 688 O O . SER A 1 86 ? 5.813 -3.660 -16.690 1.00 87.50 86 SER A O 1
ATOM 690 N N . ASP A 1 87 ? 5.697 -1.429 -16.435 1.00 86.25 87 ASP A N 1
ATOM 691 C CA . ASP A 1 87 ? 6.809 -1.332 -15.479 1.00 86.25 87 ASP A CA 1
ATOM 692 C C . ASP A 1 87 ? 6.520 -2.138 -14.200 1.00 86.25 87 ASP A C 1
ATOM 694 O O . ASP A 1 87 ? 7.404 -2.802 -13.661 1.00 86.25 87 ASP A O 1
ATOM 698 N N . TYR A 1 88 ? 5.268 -2.116 -13.724 1.00 88.38 88 TYR A N 1
ATOM 699 C CA . TYR A 1 88 ? 4.840 -2.954 -12.600 1.00 88.38 88 TYR A CA 1
ATOM 700 C C . TYR A 1 88 ? 4.900 -4.445 -12.944 1.00 88.38 88 TYR A C 1
ATOM 702 O O . TYR A 1 88 ? 5.334 -5.235 -12.114 1.00 88.38 88 TYR A O 1
ATOM 710 N N . LYS A 1 89 ? 4.470 -4.842 -14.148 1.00 89.81 89 LYS A N 1
ATOM 711 C CA . LYS A 1 89 ? 4.474 -6.250 -14.573 1.00 89.81 89 LYS A CA 1
ATOM 712 C C . LYS A 1 89 ? 5.892 -6.811 -14.712 1.00 89.81 89 LYS A C 1
ATOM 714 O O . LYS A 1 89 ? 6.112 -7.937 -14.281 1.00 89.81 89 LYS A O 1
ATOM 719 N N . GLU A 1 90 ? 6.829 -6.031 -15.253 1.00 89.06 90 GLU A N 1
ATOM 720 C CA . GLU A 1 90 ? 8.238 -6.426 -15.417 1.00 89.06 90 GLU A CA 1
ATOM 721 C C . GLU A 1 90 ? 8.918 -6.762 -14.081 1.00 89.06 90 GLU A C 1
ATOM 723 O O . GLU A 1 90 ? 9.604 -7.773 -13.977 1.00 89.06 90 GLU A O 1
ATOM 728 N N . ASP A 1 91 ? 8.694 -5.947 -13.045 1.00 86.94 91 ASP A N 1
ATOM 729 C CA . ASP A 1 91 ? 9.345 -6.082 -11.732 1.00 86.94 91 ASP A CA 1
ATOM 730 C C . ASP A 1 91 ? 8.332 -6.378 -10.607 1.00 86.94 91 ASP A C 1
ATOM 732 O O . ASP A 1 91 ? 8.485 -5.938 -9.459 1.00 86.94 91 ASP A O 1
ATOM 736 N N . LYS A 1 92 ? 7.273 -7.136 -10.928 1.00 90.25 92 LYS A N 1
ATOM 737 C CA . LYS A 1 92 ? 6.116 -7.349 -10.040 1.00 90.25 92 LYS A CA 1
ATOM 738 C C . LYS A 1 92 ? 6.516 -7.809 -8.642 1.00 90.25 92 LYS A C 1
ATOM 740 O O . LYS A 1 92 ? 6.069 -7.232 -7.657 1.00 90.25 92 LYS A O 1
ATOM 745 N N . SER A 1 93 ? 7.393 -8.808 -8.551 1.00 90.88 93 SER A N 1
ATOM 746 C CA . SER A 1 93 ? 7.853 -9.368 -7.272 1.00 90.88 93 SER A CA 1
ATOM 747 C C . SER A 1 93 ? 8.504 -8.308 -6.369 1.00 90.88 93 SER A C 1
ATOM 749 O O . SER A 1 93 ? 8.226 -8.232 -5.167 1.00 90.88 93 SER A O 1
ATOM 751 N N . THR A 1 94 ? 9.324 -7.425 -6.948 1.00 89.69 94 THR A N 1
ATOM 752 C CA . THR A 1 94 ? 9.988 -6.345 -6.211 1.00 89.69 94 THR A CA 1
ATOM 753 C C . THR A 1 94 ? 8.982 -5.307 -5.724 1.00 89.69 94 THR A C 1
ATOM 755 O O . THR A 1 94 ? 9.038 -4.904 -4.557 1.00 89.69 94 THR A O 1
ATOM 758 N N . TYR A 1 95 ? 8.045 -4.889 -6.581 1.00 90.81 95 TYR A N 1
ATOM 759 C CA . TYR A 1 95 ? 6.989 -3.959 -6.181 1.00 90.81 95 TYR A CA 1
ATOM 760 C C . TYR A 1 95 ? 6.085 -4.557 -5.108 1.00 90.81 95 TYR A C 1
ATOM 762 O O . TYR A 1 95 ? 5.882 -3.919 -4.079 1.00 90.81 95 TYR A O 1
ATOM 770 N N . ASP A 1 96 ? 5.617 -5.791 -5.286 1.00 93.19 96 ASP A N 1
ATOM 771 C CA . ASP A 1 96 ? 4.762 -6.486 -4.324 1.00 93.19 96 ASP A CA 1
ATOM 772 C C . ASP A 1 96 ? 5.446 -6.611 -2.959 1.00 93.19 96 ASP A C 1
ATOM 774 O O . ASP A 1 96 ? 4.827 -6.349 -1.929 1.00 93.19 96 ASP A O 1
ATOM 778 N N . THR A 1 97 ? 6.742 -6.931 -2.929 1.00 92.69 97 THR A N 1
ATOM 779 C CA . THR A 1 97 ? 7.521 -6.987 -1.682 1.00 92.69 97 THR A CA 1
ATOM 780 C C . THR A 1 97 ? 7.560 -5.628 -0.981 1.00 92.69 97 THR A C 1
ATOM 782 O O . THR A 1 97 ? 7.315 -5.530 0.224 1.00 92.69 97 THR A O 1
ATOM 785 N N . ARG A 1 98 ? 7.813 -4.547 -1.728 1.00 91.12 98 ARG A N 1
ATOM 786 C CA . ARG A 1 98 ? 7.831 -3.188 -1.166 1.00 91.12 98 ARG A CA 1
ATOM 787 C C . ARG A 1 98 ? 6.448 -2.735 -0.695 1.00 91.12 98 ARG A C 1
ATOM 789 O O . ARG A 1 98 ? 6.352 -2.145 0.383 1.00 91.12 98 ARG A O 1
ATOM 796 N N . ILE A 1 99 ? 5.393 -3.040 -1.452 1.00 93.56 99 ILE A N 1
ATOM 797 C CA . ILE A 1 99 ? 4.001 -2.771 -1.069 1.00 93.56 99 ILE A CA 1
ATOM 798 C C . ILE A 1 99 ? 3.687 -3.508 0.234 1.00 93.56 99 ILE A C 1
ATOM 800 O O . ILE A 1 99 ? 3.270 -2.871 1.197 1.00 93.56 99 ILE A O 1
ATOM 804 N N . LYS A 1 100 ? 3.970 -4.815 0.320 1.00 94.62 100 LYS A N 1
ATOM 805 C CA . LYS A 1 100 ? 3.763 -5.624 1.534 1.00 94.62 100 LYS A CA 1
ATOM 806 C C . LYS A 1 100 ? 4.469 -5.035 2.753 1.00 94.62 100 LYS A C 1
ATOM 808 O O . LYS A 1 100 ? 3.863 -4.956 3.820 1.00 94.62 100 LYS A O 1
ATOM 813 N N . ASN A 1 101 ? 5.711 -4.575 2.605 1.00 92.88 101 ASN A N 1
ATOM 814 C CA . ASN A 1 101 ? 6.444 -3.931 3.698 1.00 92.88 101 ASN A CA 1
ATOM 815 C C . ASN A 1 101 ? 5.751 -2.648 4.175 1.00 92.88 101 ASN A C 1
ATOM 817 O O . ASN A 1 101 ? 5.583 -2.450 5.378 1.00 92.88 101 ASN A O 1
ATOM 821 N N . CYS A 1 102 ? 5.277 -1.814 3.248 1.00 92.69 102 CYS A N 1
ATOM 822 C CA . CYS A 1 102 ? 4.526 -0.611 3.599 1.00 92.69 102 CYS A CA 1
ATOM 823 C C . CYS A 1 102 ? 3.179 -0.945 4.255 1.00 92.69 102 CYS A C 1
ATOM 825 O O . CYS A 1 102 ? 2.821 -0.336 5.260 1.00 92.69 102 CYS A O 1
ATOM 827 N N . LEU A 1 103 ? 2.457 -1.947 3.744 1.00 94.69 103 LEU A N 1
ATOM 828 C CA . LEU A 1 103 ? 1.204 -2.421 4.334 1.00 94.69 103 LEU A CA 1
ATOM 829 C C . LEU A 1 103 ? 1.418 -2.991 5.737 1.00 94.69 103 LEU A C 1
ATOM 831 O O . LEU A 1 103 ? 0.592 -2.759 6.612 1.00 94.69 103 LEU A O 1
ATOM 835 N N . LYS A 1 104 ? 2.536 -3.680 5.999 1.00 94.38 104 LYS A N 1
ATOM 836 C CA . LYS A 1 104 ? 2.897 -4.146 7.346 1.00 94.38 104 LYS A CA 1
ATOM 837 C C . LYS A 1 104 ? 3.073 -2.971 8.310 1.00 94.38 104 LYS A C 1
ATOM 839 O O . LYS A 1 104 ? 2.576 -3.034 9.435 1.00 94.38 104 LYS A O 1
ATOM 844 N N . THR A 1 105 ? 3.724 -1.895 7.864 1.00 92.31 105 THR A N 1
ATOM 845 C CA . THR A 1 105 ? 3.823 -0.647 8.631 1.00 92.31 105 THR A CA 1
ATOM 846 C C . THR A 1 105 ? 2.440 -0.049 8.880 1.00 92.31 105 THR A C 1
ATOM 848 O O . THR A 1 105 ? 2.086 0.162 10.035 1.00 92.31 105 THR A O 1
ATOM 851 N N . ILE A 1 106 ? 1.624 0.142 7.839 1.00 92.56 106 ILE A N 1
ATOM 852 C CA . ILE A 1 106 ? 0.256 0.674 7.967 1.00 92.56 106 ILE A CA 1
ATOM 853 C C . ILE A 1 106 ? -0.550 -0.158 8.972 1.00 92.56 106 ILE A C 1
ATOM 855 O O . ILE A 1 106 ? -1.112 0.394 9.914 1.00 92.56 106 ILE A O 1
ATOM 859 N N . ARG A 1 107 ? -0.529 -1.493 8.845 1.00 93.38 107 ARG A N 1
ATOM 860 C CA . ARG A 1 107 ? -1.226 -2.428 9.742 1.00 93.38 107 ARG A CA 1
ATOM 861 C C . ARG A 1 107 ? -0.888 -2.183 11.205 1.00 93.38 107 ARG A C 1
ATOM 863 O O . ARG A 1 107 ? -1.784 -2.191 12.039 1.00 93.38 107 ARG A O 1
ATOM 870 N N . LYS A 1 108 ? 0.396 -1.990 11.518 1.00 91.56 108 LYS A N 1
ATOM 871 C CA . LYS A 1 108 ? 0.863 -1.758 12.891 1.00 91.56 108 LYS A CA 1
ATOM 872 C C . LYS A 1 108 ? 0.216 -0.510 13.499 1.00 91.56 108 LYS A C 1
ATOM 874 O O . LYS A 1 108 ? -0.116 -0.532 14.678 1.00 91.56 108 LYS A O 1
ATOM 879 N N . HIS A 1 109 ? 0.018 0.529 12.691 1.00 89.81 109 HIS A N 1
ATOM 880 C CA . HIS A 1 109 ? -0.515 1.816 13.129 1.00 89.81 109 HIS A CA 1
ATOM 881 C C . HIS A 1 109 ? -2.043 1.901 13.095 1.00 89.81 109 HIS A C 1
ATOM 883 O O . HIS A 1 109 ? -2.602 2.644 13.878 1.00 89.81 109 HIS A O 1
ATOM 889 N N . ILE A 1 110 ? -2.745 1.131 12.262 1.00 87.88 110 ILE A N 1
ATOM 890 C CA . ILE A 1 110 ? -4.220 1.202 12.202 1.00 87.88 110 ILE A CA 1
ATOM 891 C C . ILE A 1 110 ? -4.924 0.096 13.007 1.00 87.88 110 ILE A C 1
ATOM 893 O O . ILE A 1 110 ? -6.139 0.139 13.176 1.00 87.88 110 ILE A O 1
ATOM 897 N N . LYS A 1 111 ? -4.178 -0.894 13.528 1.00 88.94 111 LYS A N 1
ATOM 898 C CA . LYS A 1 111 ? -4.739 -2.054 14.250 1.00 88.94 111 LYS A CA 1
ATOM 899 C C . LYS A 1 111 ? -5.561 -1.666 15.480 1.00 88.94 111 LYS A C 1
ATOM 901 O O . LYS A 1 111 ? -6.585 -2.293 15.728 1.00 88.94 111 LYS A O 1
ATOM 906 N N . TYR A 1 112 ? -5.113 -0.678 16.256 1.00 83.62 112 TYR A N 1
ATOM 907 C CA . TYR A 1 112 ? -5.817 -0.251 17.473 1.00 83.62 112 TYR A CA 1
ATOM 908 C C . TYR A 1 112 ? -7.132 0.477 17.169 1.00 83.62 112 TYR A C 1
ATOM 910 O O . TYR A 1 112 ? -8.007 0.529 18.020 1.00 83.62 112 TYR A O 1
ATOM 918 N N . LEU A 1 113 ? -7.293 0.976 15.940 1.00 82.25 113 LEU A N 1
ATOM 919 C CA . LEU A 1 113 ? -8.537 1.551 15.435 1.00 82.25 113 LEU A CA 1
ATOM 920 C C . LEU A 1 113 ? -9.486 0.479 14.871 1.00 82.25 113 LEU A C 1
ATOM 922 O O . LEU A 1 113 ? -10.416 0.811 14.152 1.00 82.25 113 LEU A O 1
ATOM 926 N N . GLY A 1 114 ? -9.230 -0.813 15.099 1.00 84.81 114 GLY A N 1
ATOM 927 C CA . GLY A 1 114 ? -10.087 -1.880 14.576 1.00 84.81 114 GLY A CA 1
ATOM 928 C C . GLY A 1 114 ? -9.971 -2.096 13.064 1.00 84.81 114 GLY A C 1
ATOM 929 O O . GLY A 1 114 ? -10.863 -2.687 12.472 1.00 84.81 114 GLY A O 1
ATOM 930 N N . TYR A 1 115 ? -8.886 -1.657 12.415 1.00 88.44 115 TYR A N 1
ATOM 931 C CA . TYR A 1 115 ? -8.642 -1.935 10.995 1.00 88.44 115 TYR A CA 1
ATOM 932 C C . TYR A 1 115 ? -7.496 -2.920 10.784 1.00 88.44 115 TYR A C 1
ATOM 934 O O . TYR A 1 115 ? -6.539 -3.014 11.555 1.00 88.44 115 TYR A O 1
ATOM 942 N N . THR A 1 116 ? -7.546 -3.635 9.669 1.00 93.44 116 THR A N 1
ATOM 943 C CA . THR A 1 116 ? -6.431 -4.422 9.151 1.00 93.44 116 THR A CA 1
ATOM 944 C C . THR A 1 116 ? -6.291 -4.203 7.651 1.00 93.44 116 THR A C 1
ATOM 946 O O . THR A 1 116 ? -7.152 -3.620 7.002 1.00 93.44 116 THR A O 1
ATOM 949 N N . VAL A 1 117 ? -5.179 -4.664 7.091 1.00 94.00 117 VAL A N 1
ATOM 950 C CA . VAL A 1 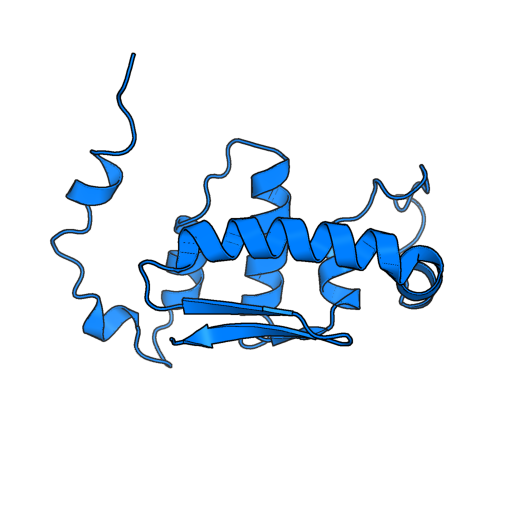117 ? -4.880 -4.583 5.658 1.00 94.00 117 VAL A CA 1
ATOM 951 C C . VAL A 1 117 ? -4.751 -5.986 5.098 1.00 94.00 117 VAL A C 1
ATOM 953 O O . VAL A 1 117 ? -4.098 -6.840 5.706 1.00 94.00 117 VAL A O 1
ATOM 956 N N . LYS A 1 118 ? -5.370 -6.213 3.944 1.00 94.62 118 LYS A N 1
ATOM 957 C CA . LYS A 1 118 ? -5.246 -7.428 3.141 1.00 94.62 118 LYS A CA 1
ATOM 958 C C . LYS A 1 118 ? -4.470 -7.104 1.870 1.00 94.62 118 LYS A C 1
ATOM 960 O O . LYS A 1 118 ? -4.631 -6.032 1.290 1.00 94.62 118 LYS A O 1
ATOM 965 N N . PHE A 1 119 ? -3.629 -8.042 1.455 1.00 95.31 119 PHE A N 1
ATOM 966 C CA . PHE A 1 119 ? -2.864 -7.970 0.217 1.00 95.31 119 PHE A CA 1
ATOM 967 C C . PHE A 1 119 ? -3.133 -9.237 -0.587 1.00 95.31 119 PHE A C 1
ATOM 969 O O . PHE A 1 119 ? -2.824 -10.330 -0.114 1.00 95.31 119 PHE A O 1
ATOM 976 N N . ASN A 1 120 ? -3.647 -9.071 -1.802 1.00 92.25 120 ASN A N 1
ATOM 977 C CA . ASN A 1 120 ? -3.844 -10.144 -2.771 1.00 92.25 120 ASN A CA 1
ATOM 978 C C . ASN A 1 120 ? -3.011 -9.867 -4.032 1.00 92.25 120 ASN A C 1
ATOM 980 O O . ASN A 1 120 ? -2.384 -8.820 -4.169 1.00 92.25 120 ASN A O 1
ATOM 984 N N . ASN A 1 121 ? -3.035 -10.786 -5.001 1.00 87.56 121 ASN A N 1
ATOM 985 C CA . ASN A 1 121 ? -2.215 -10.698 -6.220 1.00 87.56 121 ASN A CA 1
ATOM 986 C C . ASN A 1 121 ? -2.547 -9.520 -7.155 1.00 87.56 121 ASN A C 1
ATOM 988 O O . ASN A 1 121 ? -1.761 -9.243 -8.067 1.00 87.56 121 ASN A O 1
ATOM 992 N N . GLN A 1 122 ? -3.705 -8.878 -6.973 1.00 90.06 122 GLN A N 1
ATOM 993 C CA . GLN A 1 122 ? -4.217 -7.808 -7.839 1.00 90.06 122 GLN A CA 1
ATOM 994 C C . GLN A 1 122 ? -4.485 -6.499 -7.087 1.00 90.06 122 GLN A C 1
ATOM 996 O O . GLN A 1 122 ? -4.264 -5.419 -7.636 1.00 90.06 122 GLN A O 1
ATOM 1001 N N . PHE A 1 123 ? -4.954 -6.582 -5.843 1.00 94.81 123 PHE A N 1
ATOM 1002 C CA . PHE A 1 123 ? -5.364 -5.428 -5.053 1.00 94.81 123 PHE A CA 1
ATOM 1003 C C . PHE A 1 123 ? -4.936 -5.563 -3.596 1.00 94.81 123 PHE A C 1
ATOM 1005 O O . PHE A 1 123 ? -4.690 -6.662 -3.089 1.00 94.81 123 PHE A O 1
ATOM 1012 N N . SER A 1 124 ? -4.917 -4.418 -2.928 1.00 96.19 124 SER A N 1
ATOM 1013 C CA . SER A 1 124 ? -4.789 -4.303 -1.484 1.00 96.19 124 SER A CA 1
ATOM 1014 C C . SER A 1 124 ? -5.987 -3.537 -0.940 1.00 96.19 124 SER A C 1
ATOM 1016 O O . SER A 1 124 ? -6.496 -2.629 -1.599 1.00 96.19 124 SER A O 1
ATOM 1018 N N . GLU A 1 125 ? -6.443 -3.902 0.253 1.00 94.25 125 GLU A N 1
ATOM 1019 C CA . GLU A 1 125 ? -7.621 -3.295 0.874 1.00 94.25 125 GLU A CA 1
ATOM 1020 C C . GLU A 1 125 ? -7.446 -3.121 2.385 1.00 94.25 125 GLU A C 1
ATOM 1022 O O . GLU A 1 125 ? -6.808 -3.943 3.047 1.00 94.25 125 GLU A O 1
ATOM 1027 N N . ILE A 1 126 ? -8.013 -2.042 2.922 1.00 91.12 126 ILE A N 1
ATOM 1028 C CA . ILE A 1 126 ? -8.188 -1.817 4.356 1.00 91.12 126 ILE A CA 1
ATOM 1029 C C . ILE A 1 126 ? -9.582 -2.324 4.715 1.00 91.12 126 ILE A C 1
ATOM 1031 O O . ILE A 1 126 ? -10.568 -1.914 4.112 1.00 91.12 126 ILE A O 1
ATOM 1035 N N . VAL A 1 127 ? -9.666 -3.206 5.704 1.00 89.06 127 VAL A N 1
ATOM 1036 C CA . VAL A 1 127 ? -10.928 -3.786 6.173 1.00 89.06 127 VAL A CA 1
ATOM 1037 C C . VAL A 1 127 ? -11.064 -3.574 7.673 1.00 89.06 127 VAL A C 1
ATOM 1039 O O . VAL A 1 127 ? -10.066 -3.619 8.397 1.00 89.06 127 VAL A O 1
ATOM 1042 N N . ALA A 1 128 ? -12.289 -3.326 8.135 1.00 85.88 128 ALA A N 1
ATOM 1043 C CA . ALA A 1 128 ? -12.595 -3.362 9.559 1.00 85.88 128 ALA A CA 1
ATOM 1044 C C . ALA A 1 128 ? -12.435 -4.803 10.070 1.00 85.88 128 ALA A C 1
ATOM 1046 O O . ALA A 1 128 ? -12.704 -5.759 9.335 1.00 85.88 128 ALA A O 1
ATOM 1047 N N . LYS A 1 129 ? -11.911 -4.939 11.283 1.00 74.88 129 LYS A N 1
ATOM 1048 C CA . LYS A 1 129 ? -11.758 -6.205 11.989 1.00 74.88 129 LYS A CA 1
ATOM 1049 C C . LYS A 1 129 ? -12.954 -6.434 12.902 1.00 74.88 129 LYS A C 1
ATOM 1051 O O . LYS A 1 129 ? -13.389 -5.447 13.527 1.00 74.88 129 LYS A O 1
#

Secondary structure (DSSP, 8-state):
---SSHHHHHTTTT--HHHHTSTT-TTHHHHHHHTS-SSSHHHHHHHHHHHHHHHTTTEEEHHHHHHTT-S-STT--TTSS---HHHHHHTHHHHHHHHHHHHHHHHHHHGGGTEEEEE-SSEEEEEE-

Foldseek 3Di:
DDDDVPVVVVVCPPPPLVVLLDLPDPCVLVVLLVLFDPPDPLSQLLSLLSNQCVVVSQKDWLQSSLQSVDDPDPPPPCVVPRDDVVNCVVPVVVSLVSSVVSQVSSQVRCVVSQWHWDDDSTMIGIDGD

Radius of gyration: 16.18 Å; chains: 1; bounding box: 38×25×45 Å

Sequence (129 aa):
MASNNSDYLKRNESLDFGTILSPNNPNKAQLLLATIPSNDRQYKVAKKILNELLNNKMKAQNHLLAQCITPTVKGRNYKSRRFRISDYKEDKSTYDTRIKNCLKTIRKHIKYLGYTVKFNNQFSEIVAK